Protein AF-A0A1A2JNT8-F1 (afdb_monomer_lite)

pLDDT: mean 89.42, std 9.97, range [57.25, 97.81]

Structure (mmCIF, N/CA/C/O backbone):
data_AF-A0A1A2JNT8-F1
#
_entry.id   AF-A0A1A2JNT8-F1
#
loop_
_atom_site.group_PDB
_atom_site.id
_atom_site.type_symbol
_atom_site.label_atom_id
_atom_site.label_alt_id
_atom_site.label_comp_id
_atom_site.label_asym_id
_atom_site.label_entity_id
_atom_site.label_seq_id
_atom_site.pdbx_PDB_ins_code
_atom_site.Cartn_x
_atom_site.Cartn_y
_atom_site.Cartn_z
_atom_site.occupancy
_atom_site.B_iso_or_equiv
_atom_site.auth_seq_id
_atom_site.auth_comp_id
_atom_site.auth_asym_id
_atom_site.auth_atom_id
_atom_site.pdbx_PDB_model_num
ATOM 1 N N . MET A 1 1 ? 8.720 -10.023 -12.993 1.00 90.00 1 MET A N 1
ATOM 2 C CA . MET A 1 1 ? 7.929 -10.791 -12.016 1.00 90.00 1 MET A CA 1
ATOM 3 C C . MET A 1 1 ? 7.178 -11.786 -12.839 1.00 90.00 1 MET A C 1
ATOM 5 O O . MET A 1 1 ? 6.486 -11.393 -13.771 1.00 90.00 1 MET A O 1
ATOM 9 N N . ASP A 1 2 ? 7.425 -13.043 -12.533 1.00 95.56 2 ASP A N 1
ATOM 10 C CA . ASP A 1 2 ? 7.094 -14.168 -13.382 1.00 95.56 2 ASP A CA 1
ATOM 11 C C . ASP A 1 2 ? 6.349 -15.160 -12.500 1.00 95.56 2 ASP A C 1
ATOM 13 O O . ASP A 1 2 ? 6.836 -15.507 -11.420 1.00 95.56 2 ASP A O 1
ATOM 17 N N . ILE A 1 3 ? 5.142 -15.531 -12.917 1.00 96.75 3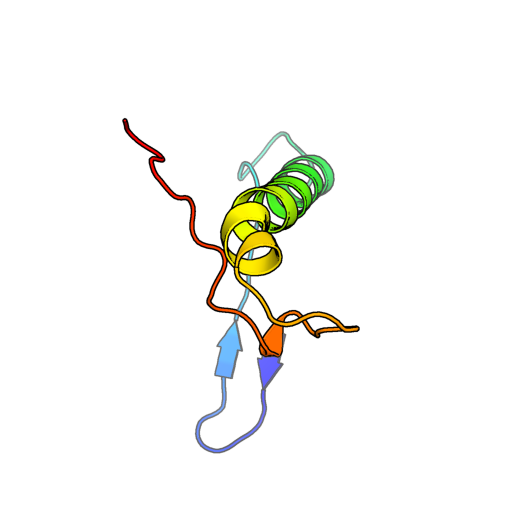 ILE A N 1
ATOM 18 C CA . ILE A 1 3 ? 4.327 -16.553 -12.264 1.00 96.75 3 ILE A CA 1
ATOM 19 C C . ILE A 1 3 ? 4.046 -17.628 -13.307 1.00 96.75 3 ILE A C 1
ATOM 21 O O . ILE A 1 3 ? 3.356 -17.362 -14.290 1.00 96.75 3 ILE A O 1
ATOM 25 N N . GLU A 1 4 ? 4.580 -18.823 -13.072 1.00 97.81 4 GLU A N 1
ATOM 26 C CA . GLU A 1 4 ? 4.297 -20.021 -13.866 1.00 97.81 4 GLU A CA 1
ATOM 27 C C . GLU A 1 4 ? 2.951 -20.618 -13.431 1.00 97.81 4 GLU A C 1
ATOM 29 O O . GLU A 1 4 ? 2.678 -20.740 -12.229 1.00 97.81 4 GLU A O 1
ATOM 34 N N . GLY A 1 5 ? 2.094 -20.974 -14.387 1.00 95.56 5 GLY A N 1
ATOM 35 C CA . GLY A 1 5 ? 0.749 -21.469 -14.098 1.00 95.56 5 GLY A CA 1
ATOM 36 C C . GLY A 1 5 ? -0.092 -21.720 -15.347 1.00 95.56 5 GLY A C 1
ATOM 37 O O . GLY A 1 5 ? 0.424 -21.975 -16.428 1.00 95.56 5 GLY A O 1
ATOM 38 N N . ASP A 1 6 ? -1.414 -21.660 -15.194 1.00 94.75 6 ASP A N 1
ATOM 39 C CA . ASP A 1 6 ? -2.357 -21.722 -16.314 1.00 94.75 6 ASP A CA 1
ATOM 40 C C . ASP A 1 6 ? -3.368 -20.566 -16.187 1.00 94.75 6 ASP A C 1
ATOM 42 O O . ASP A 1 6 ? -4.327 -20.677 -15.413 1.00 94.75 6 ASP A O 1
ATOM 46 N N . PRO A 1 7 ? -3.149 -19.417 -16.860 1.00 95.81 7 PRO A N 1
ATOM 47 C CA . PRO A 1 7 ? -2.045 -19.101 -17.775 1.00 95.81 7 PRO A CA 1
ATOM 48 C C . PRO A 1 7 ? -0.762 -18.639 -17.058 1.00 95.81 7 PRO A C 1
ATOM 50 O O . PRO A 1 7 ? -0.805 -18.162 -15.923 1.00 95.81 7 PRO A O 1
ATOM 53 N N . ASP A 1 8 ? 0.364 -18.684 -17.771 1.00 96.94 8 ASP A N 1
ATOM 54 C CA . ASP A 1 8 ? 1.598 -18.007 -17.360 1.00 96.94 8 ASP A CA 1
ATOM 55 C C . ASP A 1 8 ? 1.425 -16.475 -17.345 1.00 96.94 8 ASP A C 1
ATOM 57 O O . ASP A 1 8 ? 0.793 -15.893 -18.236 1.00 96.94 8 ASP A O 1
ATOM 61 N N . ILE A 1 9 ? 2.021 -15.800 -16.353 1.00 97.38 9 ILE A N 1
ATOM 62 C CA . ILE A 1 9 ? 1.944 -14.339 -16.179 1.00 97.38 9 ILE A CA 1
ATOM 63 C C . ILE A 1 9 ? 3.350 -13.730 -16.106 1.00 97.38 9 ILE A C 1
ATOM 65 O O . ILE A 1 9 ? 4.140 -14.064 -15.223 1.00 97.38 9 ILE A O 1
ATOM 69 N N . HIS A 1 10 ? 3.622 -12.753 -16.978 1.00 96.31 10 HIS A N 1
ATOM 70 C CA . HIS A 1 10 ? 4.849 -11.950 -16.976 1.00 96.31 10 HIS A CA 1
ATOM 71 C C . HIS A 1 10 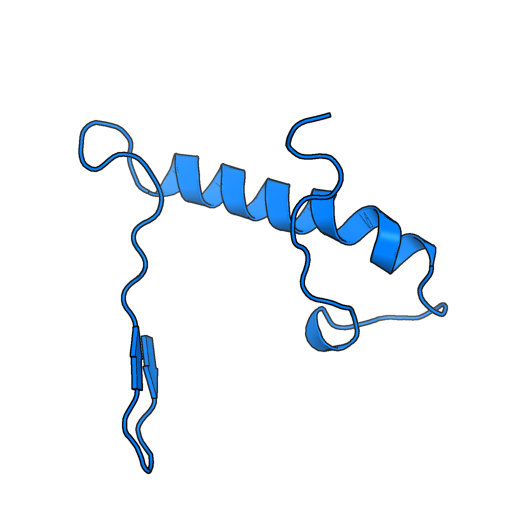? 4.543 -10.463 -16.754 1.00 96.31 10 HIS A C 1
ATOM 73 O O . HIS A 1 10 ? 3.747 -9.865 -17.479 1.00 96.31 10 HIS A O 1
ATOM 79 N N . CYS A 1 11 ? 5.202 -9.847 -15.770 1.00 94.81 11 CYS A N 1
ATOM 80 C CA . CYS A 1 11 ? 5.067 -8.428 -15.445 1.00 94.81 11 CYS A CA 1
ATOM 81 C C . CYS A 1 11 ? 6.432 -7.759 -15.228 1.00 94.81 11 CYS A C 1
ATOM 83 O O . CYS A 1 11 ? 7.225 -8.176 -14.376 1.00 94.81 11 CYS A O 1
ATOM 85 N N . VAL A 1 12 ? 6.676 -6.665 -15.954 1.00 92.75 12 VAL A N 1
ATOM 86 C CA . VAL A 1 12 ? 7.823 -5.769 -15.757 1.00 92.75 12 VAL A CA 1
ATOM 87 C C . VAL A 1 12 ? 7.307 -4.413 -15.304 1.00 92.75 12 VAL A C 1
ATOM 89 O O . VAL A 1 12 ? 6.422 -3.836 -15.930 1.00 92.75 12 VAL A O 1
ATOM 92 N N . MET A 1 13 ? 7.886 -3.891 -14.222 1.00 85.94 13 MET A N 1
ATOM 93 C CA . MET A 1 13 ? 7.540 -2.581 -13.683 1.00 85.94 13 MET A CA 1
ATOM 94 C C . MET A 1 13 ? 8.782 -1.696 -13.621 1.00 85.94 13 MET A C 1
ATOM 96 O O . MET A 1 13 ? 9.731 -1.985 -12.892 1.00 85.94 13 MET A O 1
ATOM 100 N N . THR A 1 14 ? 8.746 -0.591 -14.360 1.00 84.94 14 THR A N 1
ATOM 101 C CA . THR A 1 14 ? 9.765 0.461 -14.323 1.00 84.94 14 THR A CA 1
ATOM 102 C C . THR A 1 14 ? 9.166 1.691 -13.654 1.00 84.94 14 THR A C 1
ATOM 104 O O . THR A 1 14 ? 8.168 2.233 -14.119 1.00 84.94 14 THR A O 1
ATOM 107 N N . LEU A 1 15 ? 9.763 2.123 -12.542 1.00 79.50 15 LEU A N 1
ATOM 108 C CA . LEU A 1 15 ? 9.325 3.288 -11.773 1.00 79.50 15 LEU A CA 1
ATOM 109 C C . LEU A 1 15 ? 10.337 4.424 -11.941 1.00 79.50 15 LEU A C 1
ATOM 111 O O . LEU A 1 15 ? 11.523 4.240 -11.663 1.00 79.50 15 LEU A O 1
ATOM 115 N N . GLY A 1 16 ? 9.856 5.606 -12.330 1.00 80.06 16 GLY A N 1
ATOM 116 C CA . GLY A 1 16 ? 10.672 6.809 -12.516 1.00 80.06 16 GLY A CA 1
ATOM 117 C C . GLY A 1 16 ? 10.754 7.275 -13.967 1.00 80.06 16 GLY A C 1
ATOM 118 O O . GLY A 1 16 ? 10.033 6.785 -14.831 1.00 80.06 16 GLY A O 1
ATOM 119 N N . ALA A 1 17 ? 11.608 8.269 -14.217 1.00 74.56 17 ALA A N 1
ATOM 120 C CA . ALA A 1 17 ? 11.851 8.768 -15.566 1.00 74.56 17 ALA A CA 1
ATOM 121 C C . ALA A 1 17 ? 12.591 7.716 -16.407 1.00 74.56 17 ALA A C 1
ATOM 123 O O . ALA A 1 17 ? 13.429 6.985 -15.879 1.00 74.56 17 ALA A O 1
ATOM 124 N N . ALA A 1 18 ? 12.317 7.684 -17.715 1.00 68.06 18 ALA A N 1
ATOM 125 C CA . ALA A 1 18 ? 13.013 6.800 -18.652 1.00 68.06 18 ALA A CA 1
ATOM 126 C C . ALA A 1 18 ? 14.533 7.063 -18.686 1.00 68.06 18 ALA A C 1
ATOM 128 O O . ALA A 1 18 ? 15.315 6.138 -18.882 1.00 68.06 18 ALA A O 1
ATOM 129 N N . GLU A 1 19 ? 14.947 8.310 -18.434 1.00 68.06 19 GLU A N 1
ATOM 130 C CA . GLU A 1 19 ? 16.345 8.738 -18.373 1.00 68.06 19 GLU A CA 1
ATOM 131 C C . GLU A 1 19 ? 16.576 9.722 -17.206 1.00 68.06 19 GLU A C 1
ATOM 133 O O . GLU A 1 19 ? 15.682 10.465 -16.792 1.00 68.06 19 GLU A O 1
ATOM 138 N N . GLY A 1 20 ? 17.797 9.751 -16.662 1.00 57.25 20 GLY A N 1
ATOM 139 C CA . GLY A 1 20 ? 18.273 10.847 -15.804 1.00 57.25 20 GLY A CA 1
ATOM 140 C C . GLY A 1 20 ? 17.884 10.824 -14.319 1.00 57.25 20 GLY A C 1
ATOM 141 O O . GLY A 1 20 ? 18.329 11.696 -13.579 1.00 57.25 20 GLY A O 1
ATOM 142 N N . HIS A 1 21 ? 17.129 9.840 -13.829 1.00 59.56 21 HIS A N 1
ATOM 143 C CA . HIS A 1 21 ? 16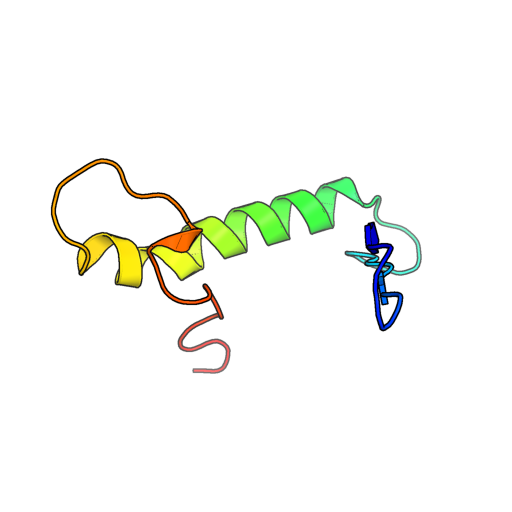.861 9.670 -12.394 1.00 59.56 21 HIS A CA 1
ATOM 144 C C . HIS A 1 21 ? 16.827 8.177 -12.062 1.00 59.56 21 HIS A C 1
ATOM 146 O O . HIS A 1 21 ? 15.938 7.468 -12.518 1.00 59.56 21 HIS A O 1
ATOM 152 N N . GLY A 1 22 ? 17.802 7.683 -11.293 1.00 59.03 22 GLY A N 1
ATOM 153 C CA . GLY A 1 22 ? 17.871 6.261 -10.948 1.00 59.03 22 GLY A CA 1
ATOM 154 C C . GLY A 1 22 ? 16.601 5.765 -10.245 1.00 59.03 22 GLY A C 1
ATOM 155 O O . GLY A 1 22 ? 15.952 6.520 -9.513 1.00 59.03 22 GLY A O 1
ATOM 156 N N . ALA A 1 23 ? 16.289 4.476 -10.421 1.00 65.00 23 ALA A N 1
ATOM 157 C CA . ALA A 1 23 ? 15.104 3.811 -9.866 1.00 65.00 23 ALA A CA 1
ATOM 158 C C . ALA A 1 23 ? 14.883 4.081 -8.362 1.00 65.00 23 ALA A C 1
ATOM 160 O O . ALA A 1 23 ? 13.748 4.105 -7.895 1.00 65.00 23 ALA A O 1
ATOM 161 N N . GLY A 1 24 ? 15.953 4.359 -7.606 1.00 77.62 24 GLY A N 1
ATOM 162 C CA . GLY A 1 24 ? 15.896 4.653 -6.174 1.00 77.62 24 GLY A CA 1
ATOM 163 C C . GLY A 1 24 ? 14.983 5.823 -5.795 1.00 77.62 24 GLY A C 1
ATOM 164 O O . GLY A 1 24 ? 14.237 5.709 -4.826 1.00 77.62 24 GLY A O 1
ATOM 165 N N . ARG A 1 25 ? 14.966 6.934 -6.549 1.00 83.69 25 ARG A N 1
ATOM 166 C CA . ARG A 1 25 ? 14.124 8.092 -6.176 1.00 83.69 25 ARG A CA 1
ATOM 167 C C . ARG A 1 25 ? 12.638 7.782 -6.332 1.00 83.69 25 ARG A C 1
ATOM 169 O O . ARG A 1 25 ? 11.851 8.095 -5.443 1.00 83.69 25 ARG A O 1
ATOM 176 N N . ALA A 1 26 ? 12.269 7.160 -7.446 1.00 86.44 26 ALA A N 1
ATOM 177 C CA . ALA A 1 26 ? 10.891 6.768 -7.701 1.00 86.44 26 ALA A CA 1
ATOM 178 C C . ALA A 1 26 ? 10.438 5.649 -6.755 1.00 86.44 26 ALA A C 1
ATOM 180 O O . ALA A 1 26 ? 9.330 5.720 -6.237 1.00 86.44 26 ALA A O 1
ATOM 181 N N . ALA A 1 27 ? 11.315 4.687 -6.449 1.00 86.31 27 ALA A N 1
ATOM 182 C CA . ALA A 1 27 ? 11.046 3.632 -5.473 1.00 86.31 27 ALA A CA 1
ATOM 183 C C . ALA A 1 27 ? 10.827 4.184 -4.052 1.00 86.31 27 ALA A C 1
ATOM 185 O O . ALA A 1 27 ? 9.924 3.742 -3.338 1.00 86.31 27 ALA A O 1
ATOM 186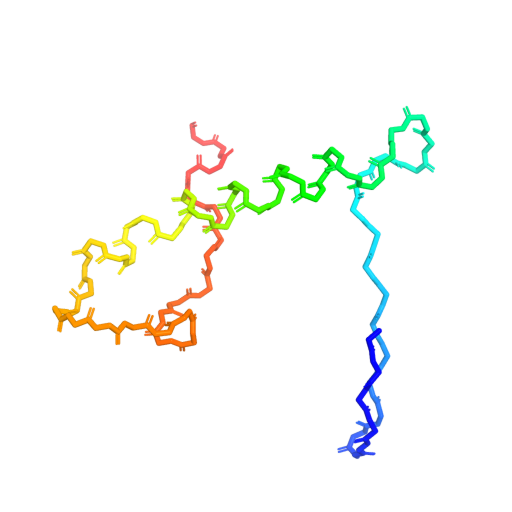 N N . MET A 1 28 ? 11.614 5.182 -3.629 1.00 90.81 28 MET A N 1
ATOM 187 C CA . MET A 1 28 ? 11.396 5.860 -2.345 1.00 90.81 28 MET A CA 1
ATOM 188 C C . MET A 1 28 ? 10.051 6.585 -2.323 1.00 90.81 28 MET A C 1
ATOM 190 O O . MET A 1 28 ? 9.284 6.424 -1.374 1.00 90.81 28 MET A O 1
ATOM 194 N N . ALA A 1 29 ? 9.737 7.336 -3.383 1.00 90.88 29 ALA A N 1
ATOM 195 C CA . ALA A 1 29 ? 8.457 8.027 -3.491 1.00 90.88 29 ALA A CA 1
ATOM 196 C C . ALA A 1 29 ? 7.278 7.041 -3.463 1.00 90.88 29 ALA A C 1
ATOM 198 O O . ALA A 1 29 ? 6.351 7.243 -2.687 1.00 90.88 29 ALA A O 1
ATOM 199 N N . SER A 1 30 ? 7.334 5.936 -4.215 1.00 90.69 30 SER A N 1
ATOM 200 C CA . SER A 1 30 ? 6.276 4.915 -4.210 1.00 90.69 30 SER A CA 1
ATOM 201 C C . SER A 1 30 ? 6.127 4.226 -2.853 1.00 90.69 30 SER A C 1
ATOM 203 O O . SER A 1 30 ? 5.015 3.898 -2.445 1.00 90.69 30 SER A O 1
ATOM 205 N N . THR A 1 31 ? 7.230 4.034 -2.124 1.00 92.25 31 THR A N 1
ATOM 206 C CA . THR A 1 31 ? 7.198 3.483 -0.761 1.00 92.25 31 THR A CA 1
ATOM 207 C C . THR A 1 31 ? 6.467 4.431 0.184 1.00 92.25 31 THR A C 1
ATOM 209 O O . THR A 1 31 ? 5.559 4.008 0.899 1.00 92.25 31 THR A O 1
ATOM 212 N N . ALA A 1 32 ? 6.801 5.723 0.139 1.00 94.94 32 ALA A N 1
ATOM 213 C CA . ALA A 1 32 ? 6.118 6.741 0.930 1.00 94.94 32 ALA A CA 1
ATOM 214 C C . ALA A 1 32 ? 4.632 6.854 0.556 1.00 94.94 32 ALA A C 1
ATOM 216 O O . ALA A 1 32 ? 3.785 6.879 1.446 1.00 94.94 32 ALA A O 1
ATOM 217 N N . MET A 1 33 ? 4.303 6.838 -0.742 1.00 94.31 33 MET A N 1
ATOM 218 C CA . MET A 1 33 ? 2.917 6.841 -1.226 1.00 94.31 33 MET A CA 1
ATOM 219 C C . MET A 1 33 ? 2.121 5.671 -0.650 1.00 94.31 33 MET A C 1
ATOM 221 O O . MET A 1 33 ? 1.023 5.879 -0.146 1.00 94.31 33 MET A O 1
ATOM 225 N N . ARG A 1 34 ? 2.677 4.450 -0.659 1.00 94.31 34 ARG A N 1
ATOM 226 C CA . ARG A 1 34 ? 2.000 3.271 -0.097 1.00 94.31 34 ARG A CA 1
ATOM 227 C C . ARG A 1 34 ? 1.682 3.451 1.387 1.00 94.31 34 ARG A C 1
ATOM 229 O O . ARG A 1 34 ? 0.593 3.083 1.809 1.00 94.31 34 ARG A O 1
ATOM 236 N N . VAL A 1 35 ? 2.604 4.023 2.163 1.00 95.25 35 VAL A N 1
ATOM 237 C CA . VAL A 1 35 ? 2.399 4.273 3.598 1.00 95.25 35 VAL A CA 1
ATOM 238 C C . VAL A 1 35 ? 1.332 5.342 3.823 1.00 95.25 35 VAL A C 1
ATOM 240 O O . VAL A 1 35 ? 0.396 5.113 4.581 1.00 95.25 35 VAL A O 1
ATOM 243 N N . VAL A 1 36 ? 1.439 6.489 3.150 1.00 95.62 36 VAL A N 1
ATOM 244 C CA . VAL A 1 36 ? 0.508 7.612 3.344 1.00 95.62 36 VAL A CA 1
ATOM 245 C C . VAL A 1 36 ? -0.905 7.242 2.898 1.00 95.62 36 VAL A C 1
ATOM 247 O O . VAL A 1 36 ? -1.861 7.473 3.634 1.00 95.62 36 VAL A O 1
ATOM 250 N N . ASN A 1 37 ? -1.042 6.588 1.744 1.00 95.88 37 ASN A N 1
ATOM 251 C CA . ASN A 1 37 ? -2.344 6.162 1.232 1.00 95.88 37 ASN A CA 1
ATOM 252 C C . ASN A 1 37 ? -2.992 5.067 2.093 1.00 95.88 37 ASN A C 1
ATOM 254 O O . ASN A 1 37 ? -4.197 4.855 1.996 1.00 95.88 37 ASN A O 1
ATOM 258 N N . ALA A 1 38 ? -2.217 4.354 2.919 1.00 96.19 38 ALA A N 1
ATOM 259 C CA . ALA A 1 38 ? -2.749 3.350 3.834 1.00 96.19 38 ALA A CA 1
ATOM 260 C C . ALA A 1 38 ? -3.398 3.955 5.089 1.00 96.19 38 ALA A C 1
ATOM 262 O O . ALA A 1 38 ? -4.195 3.274 5.729 1.00 96.19 38 ALA A O 1
ATOM 263 N N . ILE A 1 39 ? -3.062 5.201 5.454 1.00 95.81 39 ILE A N 1
ATOM 264 C CA . ILE A 1 39 ? -3.419 5.801 6.752 1.00 95.81 39 ILE A CA 1
ATOM 265 C C . ILE A 1 39 ? -4.918 5.684 7.067 1.00 95.81 39 ILE A C 1
ATOM 267 O O . ILE A 1 39 ? -5.225 5.172 8.142 1.00 95.81 39 ILE A O 1
ATOM 271 N N . PRO A 1 40 ? -5.854 6.077 6.180 1.00 95.31 40 PRO A N 1
ATOM 272 C CA . PRO A 1 40 ? -7.283 5.991 6.491 1.00 95.31 40 PRO A CA 1
ATOM 273 C C . PRO A 1 40 ? -7.727 4.555 6.784 1.00 95.31 40 PRO A C 1
ATOM 275 O O . PRO A 1 40 ? -8.434 4.308 7.753 1.00 95.31 40 PRO A O 1
ATOM 278 N N . TYR A 1 41 ? -7.221 3.591 6.012 1.00 95.81 41 TYR A N 1
ATOM 279 C CA . TYR A 1 41 ? -7.560 2.181 6.190 1.00 95.81 41 TYR A CA 1
ATOM 280 C C . TYR A 1 41 ? -6.991 1.597 7.483 1.00 95.81 41 TYR A C 1
ATOM 282 O O . TYR A 1 41 ? -7.619 0.731 8.075 1.00 95.81 41 TYR A O 1
ATOM 290 N N . VAL A 1 42 ? -5.821 2.059 7.934 1.00 95.75 42 VAL A N 1
ATOM 291 C CA . VAL A 1 42 ? -5.241 1.636 9.219 1.00 95.75 42 VAL A CA 1
ATOM 292 C C . VAL A 1 42 ? -5.995 2.255 10.394 1.00 95.75 42 VAL A C 1
ATOM 294 O O . VAL A 1 42 ? -6.189 1.584 11.402 1.00 95.75 42 VAL A O 1
ATOM 297 N N . VAL A 1 43 ? -6.427 3.513 10.272 1.00 96.69 43 VAL A N 1
ATOM 298 C CA . VAL A 1 43 ? -7.217 4.199 11.308 1.00 96.69 43 VAL A CA 1
ATOM 299 C C . VAL A 1 43 ? -8.560 3.503 11.531 1.00 96.69 43 VAL A C 1
ATOM 301 O O . VAL A 1 43 ? -8.960 3.327 12.680 1.00 96.69 43 VAL A O 1
ATOM 304 N N . ASP A 1 44 ? -9.217 3.066 10.456 1.00 96.00 44 ASP A N 1
ATOM 305 C CA . ASP A 1 44 ? -10.524 2.401 10.518 1.00 96.00 44 ASP A CA 1
ATOM 306 C C . ASP A 1 44 ? -10.437 0.887 10.802 1.00 96.00 44 ASP A C 1
ATOM 308 O O . ASP A 1 44 ? -11.462 0.221 10.975 1.00 96.00 44 ASP A O 1
ATOM 312 N N . ALA A 1 45 ? -9.231 0.312 10.842 1.00 96.44 45 ALA A N 1
ATOM 313 C CA . ALA A 1 45 ? -9.045 -1.123 11.016 1.00 96.44 45 ALA A CA 1
ATOM 314 C C . ALA A 1 45 ? -9.233 -1.589 12.477 1.00 96.44 45 ALA A C 1
ATOM 316 O O . ALA A 1 45 ? -8.997 -0.832 13.424 1.00 96.44 45 ALA A O 1
ATOM 317 N N . PRO A 1 46 ? -9.593 -2.870 12.699 1.00 95.25 46 PRO A N 1
ATOM 318 C CA . PRO A 1 46 ? -9.584 -3.458 14.034 1.00 95.25 46 PRO A CA 1
ATOM 319 C C . PRO A 1 46 ? -8.198 -3.391 14.688 1.00 95.25 46 PRO A C 1
ATO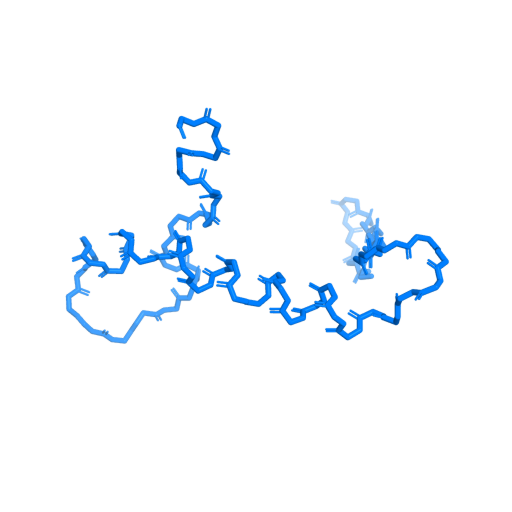M 321 O O . PRO A 1 46 ? -7.169 -3.511 14.023 1.00 95.25 46 PRO A O 1
ATOM 324 N N . ALA A 1 47 ? -8.169 -3.278 16.016 1.00 95.62 47 ALA A N 1
ATOM 325 C CA . ALA A 1 47 ? -6.922 -3.331 16.769 1.00 95.62 47 ALA A CA 1
ATOM 326 C C . ALA A 1 47 ? -6.206 -4.682 16.586 1.00 95.62 47 ALA A C 1
ATOM 328 O O . ALA A 1 47 ? -6.827 -5.744 16.642 1.00 95.62 47 ALA A O 1
ATOM 329 N N . GLY A 1 48 ? -4.882 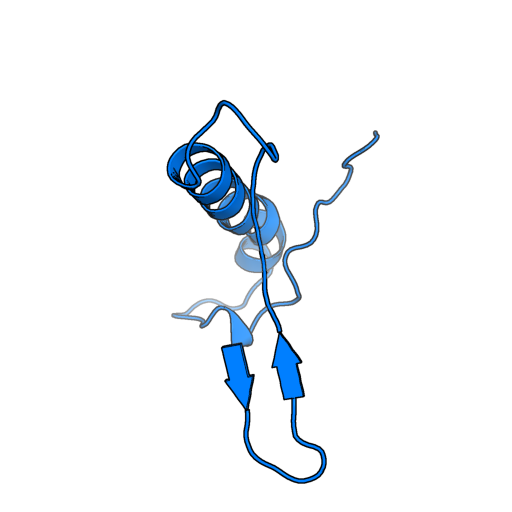-4.637 16.436 1.00 95.50 48 GLY A N 1
ATOM 330 C CA . GLY A 1 48 ? -4.041 -5.820 16.280 1.00 95.50 48 GLY A CA 1
ATOM 331 C C . GLY A 1 48 ? -2.887 -5.585 15.312 1.00 95.50 48 GLY A C 1
ATOM 332 O O . GLY A 1 48 ? -2.666 -4.472 14.838 1.00 95.50 48 GLY A O 1
ATOM 333 N N . LEU A 1 49 ? -2.137 -6.651 15.031 1.00 95.81 49 LEU A N 1
ATOM 334 C CA . LEU A 1 49 ? -1.147 -6.661 13.959 1.00 95.81 49 LEU A CA 1
ATOM 335 C C . LEU A 1 49 ? -1.824 -7.158 12.687 1.00 95.81 49 LEU A C 1
ATOM 337 O O . LEU A 1 49 ? -2.249 -8.309 12.628 1.00 95.81 49 LEU A O 1
ATOM 341 N N . LEU A 1 50 ? -1.908 -6.282 11.693 1.00 94.69 50 LEU A N 1
ATOM 342 C CA . LEU A 1 50 ? -2.511 -6.577 10.401 1.00 94.69 50 LEU A CA 1
ATOM 343 C C . LEU A 1 50 ? -1.444 -6.598 9.312 1.00 94.69 50 LEU A C 1
ATOM 345 O O . LEU A 1 50 ? -0.486 -5.820 9.325 1.00 94.69 50 LEU A O 1
ATOM 349 N N . SER A 1 51 ? -1.622 -7.500 8.359 1.00 95.19 51 SER A N 1
ATOM 350 C CA . SER A 1 51 ? -0.881 -7.529 7.109 1.00 95.19 51 SER A CA 1
ATOM 351 C C . SER A 1 51 ? -1.450 -6.503 6.138 1.00 95.19 51 SER A C 1
ATOM 353 O O . SER A 1 51 ? -2.633 -6.178 6.151 1.00 95.19 51 SER A O 1
ATOM 355 N N . SER A 1 52 ? -0.629 -6.060 5.187 1.00 92.00 52 SER A N 1
ATOM 356 C CA . SER A 1 52 ? -1.131 -5.246 4.073 1.00 92.00 52 SER A CA 1
ATOM 357 C C . SER A 1 52 ? -2.115 -5.986 3.155 1.00 92.00 52 SER A C 1
ATOM 359 O O . SER A 1 52 ? -2.729 -5.350 2.308 1.00 92.00 52 SER A O 1
ATOM 361 N N . LEU A 1 53 ? -2.241 -7.312 3.297 1.00 94.94 53 LEU A N 1
ATOM 362 C CA . LEU A 1 53 ? -3.261 -8.113 2.611 1.00 94.94 53 LEU A CA 1
ATOM 363 C C . LEU A 1 53 ? -4.635 -8.040 3.296 1.00 94.94 53 LEU A C 1
ATOM 365 O O . LEU A 1 53 ? -5.629 -8.402 2.676 1.00 94.94 53 LEU A O 1
ATOM 369 N N . ASP A 1 54 ? -4.691 -7.557 4.540 1.00 95.12 54 ASP A N 1
ATOM 370 C CA . ASP A 1 54 ? -5.922 -7.477 5.336 1.00 95.12 54 ASP A CA 1
ATOM 371 C C . ASP A 1 54 ? -6.666 -6.144 5.136 1.00 95.12 54 ASP A C 1
ATOM 373 O O . ASP A 1 54 ? -7.752 -5.947 5.680 1.00 95.12 54 ASP A O 1
ATOM 377 N N . ILE A 1 55 ? -6.089 -5.220 4.361 1.00 92.62 55 ILE A N 1
ATOM 378 C CA . ILE A 1 55 ? -6.641 -3.890 4.081 1.00 92.62 55 ILE A CA 1
ATOM 379 C C . ILE A 1 55 ? -6.845 -3.679 2.571 1.00 92.62 55 ILE A C 1
ATOM 381 O O . ILE A 1 55 ? -6.184 -4.338 1.762 1.00 92.62 55 ILE A O 1
ATOM 385 N N . PRO A 1 56 ? -7.738 -2.756 2.156 1.00 94.38 56 PRO A N 1
ATOM 386 C CA . PRO A 1 56 ? -7.949 -2.445 0.745 1.00 94.38 56 PRO A CA 1
ATOM 387 C C . PRO A 1 56 ? -6.682 -1.959 0.029 1.00 94.38 56 PRO A C 1
ATOM 389 O O . PRO A 1 56 ? -5.710 -1.509 0.638 1.00 94.38 56 PRO A O 1
ATOM 392 N N . THR A 1 57 ? -6.708 -1.991 -1.306 1.00 93.69 57 THR A N 1
ATOM 393 C CA . THR A 1 57 ? -5.617 -1.447 -2.121 1.00 93.69 57 THR A CA 1
ATOM 394 C C . THR A 1 57 ? -5.447 0.054 -1.865 1.00 93.69 57 THR A C 1
ATOM 396 O O . THR A 1 57 ? -6.389 0.832 -1.984 1.00 93.69 57 THR A O 1
ATOM 399 N N . THR A 1 58 ? -4.220 0.472 -1.551 1.00 93.94 58 THR A N 1
ATOM 400 C CA . THR A 1 58 ? -3.883 1.824 -1.074 1.00 93.94 58 THR A CA 1
ATOM 401 C C . THR A 1 58 ? -3.736 2.835 -2.218 1.00 93.94 58 THR A C 1
ATOM 403 O O . THR A 1 58 ? -2.677 3.451 -2.400 1.00 93.94 58 THR A O 1
ATOM 406 N N . LEU A 1 59 ? -4.773 2.962 -3.046 1.00 92.56 59 LEU A N 1
ATOM 407 C CA . LEU A 1 59 ? -4.836 3.986 -4.087 1.00 92.56 59 LEU A CA 1
ATOM 408 C C . LEU A 1 59 ? -4.927 5.388 -3.449 1.00 92.56 59 LEU A C 1
ATOM 410 O O . LEU A 1 59 ? -5.481 5.513 -2.355 1.00 92.56 59 LEU A O 1
ATOM 414 N N . PRO A 1 60 ? -4.386 6.438 -4.096 1.00 91.88 60 PRO A N 1
ATOM 415 C CA . PRO A 1 60 ? -4.511 7.807 -3.604 1.00 91.88 60 PRO A CA 1
ATOM 416 C C . PRO A 1 60 ? -5.975 8.231 -3.438 1.00 91.88 60 PRO A C 1
ATOM 418 O O . PRO A 1 60 ? -6.783 8.051 -4.350 1.00 91.88 60 PRO A O 1
ATOM 421 N N . LEU A 1 61 ? -6.293 8.845 -2.300 1.00 88.62 61 LEU A N 1
ATOM 422 C CA . LEU A 1 61 ? -7.561 9.539 -2.082 1.00 88.62 61 LEU A CA 1
ATOM 423 C C . LEU A 1 61 ? -7.340 11.030 -2.346 1.00 88.62 61 LEU A C 1
ATOM 425 O O . LEU A 1 61 ? -6.321 11.570 -1.919 1.00 88.62 61 LEU A O 1
ATOM 429 N N . TYR A 1 62 ? -8.274 11.675 -3.049 1.00 88.81 62 TYR A N 1
ATOM 430 C CA . TYR A 1 62 ? -8.230 13.118 -3.335 1.00 88.81 62 TYR A CA 1
ATOM 431 C C . TYR A 1 62 ? -6.996 13.565 -4.146 1.00 88.81 62 TYR A C 1
ATOM 433 O O . TYR A 1 62 ? -6.462 14.648 -3.950 1.00 88.81 62 TYR A O 1
ATOM 441 N N . ALA A 1 63 ? -6.504 12.727 -5.068 1.00 86.81 63 ALA A N 1
ATOM 442 C CA . ALA A 1 63 ? -5.278 13.010 -5.832 1.00 86.81 63 ALA A CA 1
ATOM 443 C C . ALA A 1 63 ? -5.338 14.273 -6.712 1.00 86.81 63 ALA A C 1
ATOM 445 O O . ALA A 1 63 ? -4.299 14.729 -7.192 1.00 86.81 63 ALA A O 1
ATOM 446 N N . PHE A 1 64 ? -6.543 14.782 -6.965 1.00 90.06 64 PHE A N 1
ATOM 447 C CA . PHE A 1 64 ? -6.805 15.899 -7.867 1.00 90.06 64 PHE A CA 1
ATOM 448 C C . PHE A 1 64 ? -7.679 16.994 -7.244 1.00 90.06 64 PHE A C 1
ATOM 450 O O . PHE A 1 64 ? -8.005 17.944 -7.955 1.00 90.06 64 PHE A O 1
ATOM 457 N N . ASP A 1 65 ? -8.076 16.842 -5.977 1.00 81.31 65 ASP A N 1
ATOM 458 C CA . ASP A 1 65 ? -8.854 17.856 -5.254 1.00 81.31 65 ASP A CA 1
ATOM 459 C C . ASP A 1 65 ? -7.950 18.951 -4.664 1.00 81.31 65 ASP A C 1
ATOM 461 O O . ASP A 1 65 ? -6.767 18.661 -4.360 1.00 81.31 65 ASP A O 1
#

Radius of gyration: 15.8 Å; chains: 1; bounding box: 29×40×35 Å

Secondary structure (DSSP, 8-state):
-EE-SSS-EE-----S-SSSS-HHHHHHHHHHHHHHHHHHHHHTSPSS---TTSS---PPSSTT-

Sequence (65 aa):
MDIEGDPDIHCVMTLGAAEGHGAGRAAMASTAMRVVNAIPYVVDAPAGLLSSLDIPTTLPLYAFD

Foldseek 3Di:
DWDVDVVTDDDDDQFDDPDDDDSVVRVVVVVVQQVVLCVVQVVPDDDDDDDPVRTDRSDDDPPPD